Protein AF-D2PC09-F1 (afdb_monomer_lite)

pLDDT: mean 84.01, std 18.78, range [34.88, 98.19]

Structure (mmCIF, N/CA/C/O backbone):
data_AF-D2PC09-F1
#
_entry.id   AF-D2PC09-F1
#
loop_
_atom_site.group_PDB
_atom_site.id
_atom_site.type_symbol
_atom_site.label_atom_id
_atom_site.label_alt_id
_atom_site.label_comp_id
_atom_site.label_asym_id
_atom_site.label_entity_id
_atom_site.label_seq_id
_atom_site.pdbx_PDB_ins_code
_atom_site.Cartn_x
_atom_site.Cartn_y
_atom_site.Cartn_z
_atom_site.occupancy
_atom_site.B_iso_or_equiv
_atom_site.auth_seq_id
_atom_site.auth_comp_id
_atom_site.auth_asym_id
_atom_site.auth_atom_id
_atom_site.pdbx_PDB_model_num
ATOM 1 N N . MET A 1 1 ? -23.941 17.014 12.888 1.00 34.88 1 MET A N 1
ATOM 2 C CA . MET A 1 1 ? -24.410 15.648 12.583 1.00 34.88 1 MET A CA 1
ATOM 3 C C . MET A 1 1 ? -23.163 14.828 12.318 1.00 34.88 1 MET A C 1
ATOM 5 O O . MET A 1 1 ? -22.487 15.114 11.341 1.00 34.88 1 MET A O 1
ATOM 9 N N . ALA A 1 2 ? -22.780 13.942 13.237 1.00 39.94 2 ALA A N 1
ATOM 10 C CA . 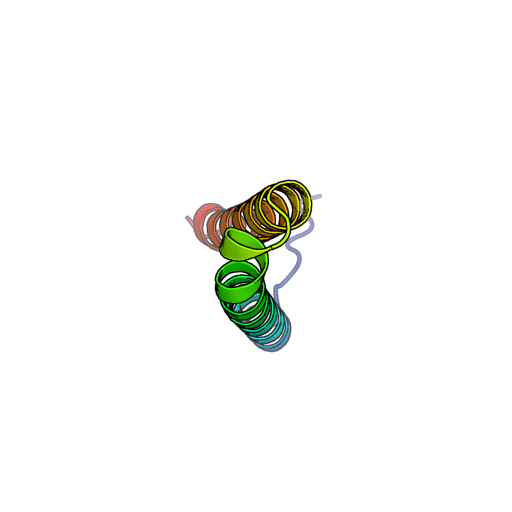ALA A 1 2 ? -21.669 13.027 13.003 1.00 39.94 2 ALA A CA 1
ATOM 11 C C . ALA A 1 2 ? -22.202 11.901 12.112 1.00 39.94 2 ALA A C 1
ATOM 13 O O . ALA A 1 2 ? -23.048 11.123 12.545 1.00 39.94 2 ALA A O 1
ATOM 14 N N . ASN A 1 3 ? -21.787 11.881 10.846 1.00 37.50 3 ASN A N 1
ATOM 15 C CA . ASN A 1 3 ? -22.005 10.727 9.983 1.00 37.50 3 ASN A CA 1
ATOM 16 C C . ASN A 1 3 ? -21.031 9.651 10.466 1.00 37.50 3 ASN A C 1
ATOM 18 O O . ASN A 1 3 ? -19.874 9.649 10.057 1.00 37.50 3 ASN A O 1
ATOM 22 N N . SER A 1 4 ? -21.470 8.762 11.356 1.00 43.62 4 SER A N 1
ATOM 23 C CA . SER A 1 4 ? -20.759 7.506 11.571 1.00 43.62 4 SER A CA 1
ATOM 24 C C . SER A 1 4 ? -20.955 6.684 10.300 1.00 43.62 4 SER A C 1
ATOM 26 O O . SER A 1 4 ? -21.983 6.024 10.133 1.00 43.62 4 SER A O 1
ATOM 28 N N . VAL A 1 5 ? -20.025 6.800 9.351 1.00 53.84 5 VAL A N 1
ATOM 29 C CA . VAL A 1 5 ? -19.946 5.861 8.233 1.00 53.84 5 VAL A CA 1
ATOM 30 C C . VAL A 1 5 ? -19.655 4.513 8.871 1.00 53.84 5 VAL A C 1
ATOM 32 O O . VAL A 1 5 ? -18.547 4.249 9.320 1.00 53.84 5 VAL A O 1
ATOM 35 N N . GLN A 1 6 ? -20.693 3.699 9.013 1.00 51.69 6 GLN A N 1
ATOM 36 C CA . GLN A 1 6 ? -20.577 2.367 9.569 1.00 51.69 6 GLN A CA 1
ATOM 37 C C . GLN A 1 6 ? -19.801 1.543 8.541 1.00 51.69 6 GLN A C 1
ATOM 39 O O . GLN A 1 6 ? -20.354 1.129 7.523 1.00 51.69 6 GLN A O 1
ATOM 44 N N . VAL A 1 7 ? -18.492 1.399 8.748 1.00 57.12 7 VAL A N 1
ATOM 45 C CA . VAL A 1 7 ? -17.645 0.566 7.895 1.00 57.12 7 VAL A CA 1
ATOM 46 C C . VAL A 1 7 ? -18.153 -0.861 8.024 1.00 57.12 7 VAL A C 1
ATOM 48 O O . VAL A 1 7 ? -18.102 -1.453 9.103 1.00 57.12 7 VAL A O 1
ATOM 51 N N . SER A 1 8 ? -18.707 -1.402 6.940 1.00 68.44 8 SER A N 1
ATOM 52 C CA . SER A 1 8 ? -19.046 -2.817 6.896 1.00 68.44 8 SER A CA 1
ATOM 53 C C . SER A 1 8 ? -17.748 -3.623 6.975 1.00 68.44 8 SER A C 1
ATOM 55 O O . SER A 1 8 ? -16.706 -3.214 6.460 1.00 68.44 8 SER A O 1
ATOM 57 N N . SER A 1 9 ? -17.796 -4.796 7.604 1.00 67.31 9 SER A N 1
ATOM 58 C CA . SER A 1 9 ? -16.667 -5.734 7.605 1.00 67.31 9 SER A CA 1
ATOM 59 C C . SER A 1 9 ? -16.194 -6.084 6.188 1.00 67.31 9 SER A C 1
ATOM 61 O O . SER A 1 9 ? -15.030 -6.409 5.998 1.00 67.31 9 SER A O 1
ATOM 63 N N . GLU A 1 10 ? -17.082 -5.983 5.197 1.00 74.19 10 GLU A N 1
ATOM 64 C CA . GLU A 1 10 ? -16.780 -6.163 3.774 1.00 74.19 10 GLU A CA 1
ATOM 65 C C . GLU A 1 10 ? -15.862 -5.051 3.243 1.00 74.19 10 GLU A C 1
ATOM 67 O O . GLU A 1 10 ? -14.827 -5.357 2.660 1.00 74.19 10 GLU A O 1
ATOM 72 N N . ASN A 1 11 ? -16.142 -3.779 3.553 1.00 79.31 11 ASN A N 1
ATOM 73 C CA . ASN A 1 11 ? -15.281 -2.657 3.155 1.00 79.31 11 ASN A CA 1
ATOM 74 C C . ASN A 1 11 ? -13.875 -2.760 3.772 1.00 79.31 11 ASN A C 1
ATOM 76 O O . ASN A 1 11 ? -12.888 -2.380 3.147 1.00 79.31 11 ASN A O 1
ATOM 80 N N . LEU A 1 12 ? -13.768 -3.279 5.001 1.00 87.00 12 LEU A N 1
ATOM 81 C CA . LEU A 1 12 ? -12.474 -3.506 5.650 1.00 87.00 12 LEU A CA 1
ATOM 82 C C . LEU A 1 12 ? -11.645 -4.554 4.895 1.00 87.00 12 LEU A C 1
ATOM 84 O O . LEU A 1 12 ? -10.449 -4.356 4.683 1.00 87.00 12 LEU A O 1
ATOM 88 N N . VAL A 1 13 ? -12.278 -5.656 4.489 1.00 89.81 13 VAL A N 1
ATOM 89 C CA . VAL A 1 13 ? -11.620 -6.729 3.731 1.00 89.81 13 VAL A CA 1
ATOM 90 C C . VAL A 1 13 ? -11.153 -6.217 2.369 1.00 89.81 13 VAL A C 1
ATOM 92 O O . VAL A 1 13 ? -9.998 -6.431 2.017 1.00 89.81 13 VAL A O 1
ATOM 95 N N . GLU A 1 14 ? -11.983 -5.452 1.658 1.00 92.12 14 GLU A N 1
ATOM 96 C CA . GLU A 1 14 ? -11.610 -4.861 0.364 1.00 92.12 14 GLU A CA 1
ATOM 97 C C . GLU A 1 14 ? -10.381 -3.943 0.461 1.00 92.12 14 GLU A C 1
ATOM 99 O O . GLU A 1 14 ? -9.510 -3.957 -0.412 1.00 92.12 14 GLU A O 1
ATOM 104 N N . ILE A 1 15 ? -10.267 -3.162 1.539 1.00 92.88 15 ILE A N 1
ATOM 105 C CA . ILE A 1 15 ? -9.112 -2.282 1.758 1.00 92.88 15 ILE A CA 1
ATOM 106 C C . ILE A 1 15 ? -7.850 -3.092 2.070 1.00 92.88 15 ILE A C 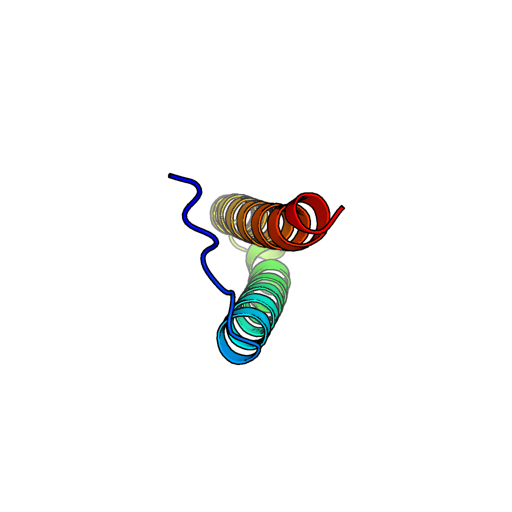1
ATOM 108 O O . ILE A 1 15 ? -6.769 -2.759 1.578 1.00 92.88 15 ILE A O 1
ATOM 112 N N . LEU A 1 16 ? -7.968 -4.164 2.857 1.00 93.88 16 LEU A N 1
ATOM 113 C CA . LEU A 1 16 ? -6.846 -5.063 3.137 1.00 93.88 16 LEU A CA 1
ATOM 114 C C . LEU A 1 16 ? -6.358 -5.764 1.862 1.00 93.88 16 LEU A C 1
ATOM 116 O O . LEU A 1 16 ? -5.148 -5.828 1.632 1.00 93.88 16 LEU A O 1
ATOM 120 N N . ASP A 1 17 ? -7.279 -6.208 1.007 1.00 96.62 17 ASP A N 1
ATOM 121 C CA . ASP A 1 17 ? -6.958 -6.794 -0.296 1.00 96.62 17 ASP A CA 1
ATOM 122 C C . ASP A 1 17 ? -6.260 -5.775 -1.207 1.00 96.62 17 ASP A C 1
ATOM 124 O O . ASP A 1 17 ? -5.237 -6.080 -1.824 1.00 96.62 17 ASP A O 1
ATOM 128 N N . ALA A 1 18 ? -6.743 -4.530 -1.249 1.00 97.12 18 ALA A N 1
ATOM 129 C CA . ALA A 1 18 ? -6.099 -3.463 -2.010 1.00 97.12 18 ALA A CA 1
ATOM 130 C C . ALA A 1 18 ? -4.659 -3.199 -1.531 1.00 97.12 18 ALA A C 1
ATOM 132 O O . ALA A 1 18 ? -3.739 -3.124 -2.349 1.00 97.12 18 ALA A O 1
ATOM 133 N N . ILE A 1 19 ? -4.433 -3.120 -0.214 1.00 97.75 19 ILE A N 1
ATOM 134 C CA . ILE A 1 19 ? -3.090 -2.971 0.375 1.00 97.75 19 ILE A CA 1
ATOM 135 C C . ILE A 1 19 ? -2.192 -4.155 -0.004 1.00 97.75 19 ILE A C 1
ATOM 137 O O . ILE A 1 19 ? -1.018 -3.958 -0.338 1.00 97.75 19 ILE A O 1
ATOM 141 N N . TYR A 1 20 ? -2.724 -5.379 0.025 1.00 97.62 20 TYR A N 1
ATOM 142 C CA . TYR A 1 20 ? -1.996 -6.576 -0.388 1.00 97.62 20 TYR A CA 1
ATOM 143 C C . TYR A 1 20 ? -1.540 -6.482 -1.851 1.00 97.62 20 TYR A C 1
ATOM 145 O O . TYR A 1 20 ? -0.347 -6.618 -2.131 1.00 97.62 20 TYR A O 1
ATOM 153 N N . TYR A 1 21 ? -2.447 -6.169 -2.779 1.00 98.19 21 TYR A N 1
ATOM 154 C CA . TYR A 1 21 ? -2.104 -6.061 -4.199 1.00 98.19 21 TYR A CA 1
ATOM 155 C C . TYR A 1 21 ? -1.151 -4.903 -4.502 1.00 98.19 21 TYR A C 1
ATOM 157 O O . TYR A 1 21 ? -0.272 -5.046 -5.354 1.00 98.19 21 TYR A O 1
ATOM 165 N N . ILE A 1 22 ? -1.262 -3.782 -3.783 1.00 98.12 22 ILE A N 1
ATOM 166 C CA . ILE A 1 22 ? -0.291 -2.687 -3.885 1.00 98.12 22 ILE A CA 1
ATOM 167 C C . ILE A 1 22 ? 1.102 -3.169 -3.469 1.00 98.12 22 ILE A C 1
ATOM 169 O O . ILE A 1 22 ? 2.067 -2.906 -4.184 1.00 98.12 22 ILE A O 1
ATOM 173 N N . ASN A 1 23 ? 1.228 -3.919 -2.368 1.00 97.19 23 ASN A N 1
ATOM 174 C CA . ASN A 1 23 ? 2.519 -4.477 -1.954 1.00 97.19 23 ASN A CA 1
ATOM 175 C C . ASN A 1 23 ? 3.105 -5.432 -3.007 1.00 97.19 23 ASN A C 1
ATOM 177 O O . ASN A 1 23 ? 4.307 -5.376 -3.267 1.00 97.19 23 ASN A O 1
ATOM 181 N N . GLU A 1 24 ? 2.289 -6.279 -3.640 1.00 97.50 24 GLU A N 1
ATOM 182 C CA . GLU A 1 24 ? 2.759 -7.140 -4.735 1.00 97.50 24 GLU A CA 1
ATOM 183 C C . GLU A 1 24 ? 3.226 -6.322 -5.949 1.00 97.50 24 GLU A C 1
ATOM 185 O O . GLU A 1 24 ? 4.290 -6.595 -6.507 1.00 97.50 24 GLU A O 1
ATOM 190 N N . ALA A 1 25 ? 2.494 -5.267 -6.319 1.00 97.00 25 ALA A N 1
ATOM 191 C CA . ALA A 1 25 ? 2.888 -4.372 -7.404 1.00 97.00 25 ALA A CA 1
ATOM 192 C C . ALA A 1 25 ? 4.188 -3.608 -7.090 1.00 97.00 25 ALA A C 1
ATOM 194 O O . ALA A 1 25 ? 5.047 -3.471 -7.963 1.00 97.00 25 ALA A O 1
ATOM 195 N N . MET A 1 26 ? 4.373 -3.158 -5.844 1.00 97.12 26 MET A N 1
ATOM 196 C CA . MET A 1 26 ? 5.578 -2.449 -5.398 1.00 97.12 26 MET A CA 1
ATOM 197 C C . MET A 1 26 ? 6.843 -3.299 -5.548 1.00 97.12 26 MET A C 1
ATOM 199 O O . MET A 1 26 ? 7.852 -2.777 -6.014 1.00 97.12 26 MET A O 1
ATOM 203 N N . LYS A 1 27 ? 6.789 -4.601 -5.222 1.00 95.31 27 LYS A N 1
ATOM 204 C CA . LYS A 1 27 ? 7.935 -5.525 -5.375 1.00 95.31 27 LYS A CA 1
ATOM 205 C C . LYS A 1 27 ? 8.464 -5.567 -6.807 1.00 95.31 27 LYS A C 1
ATOM 207 O O . LYS A 1 27 ? 9.658 -5.745 -7.026 1.00 95.31 27 LYS A O 1
ATOM 212 N N . ILE A 1 28 ? 7.567 -5.426 -7.781 1.00 94.62 28 ILE A N 1
ATOM 213 C CA . ILE A 1 28 ? 7.930 -5.363 -9.195 1.00 94.62 28 ILE A CA 1
ATOM 214 C C . ILE A 1 28 ? 8.406 -3.942 -9.520 1.00 94.62 28 ILE A C 1
ATOM 216 O O . ILE A 1 28 ? 9.505 -3.767 -10.038 1.00 94.62 28 ILE A O 1
ATOM 220 N N . ALA A 1 29 ? 7.617 -2.920 -9.179 1.00 94.81 29 ALA A N 1
ATOM 221 C CA . ALA A 1 29 ? 7.886 -1.528 -9.538 1.00 94.81 29 ALA A CA 1
ATOM 222 C C . ALA A 1 29 ? 9.236 -1.003 -9.019 1.00 94.81 29 ALA A C 1
ATOM 224 O O . ALA A 1 29 ? 9.906 -0.275 -9.747 1.00 94.81 29 ALA A O 1
ATOM 225 N N . GLU A 1 30 ? 9.674 -1.421 -7.824 1.00 91.31 30 GLU A N 1
ATOM 226 C CA . GLU A 1 30 ? 10.952 -1.008 -7.217 1.00 91.31 30 GLU A CA 1
ATOM 227 C C . GLU A 1 30 ? 12.153 -1.225 -8.155 1.00 91.31 30 GLU A C 1
ATOM 229 O O . GLU A 1 30 ? 13.098 -0.440 -8.153 1.00 91.31 30 GLU A O 1
ATOM 234 N N . SER A 1 31 ? 12.095 -2.260 -9.000 1.00 90.81 31 SER A N 1
ATOM 235 C CA . SER A 1 31 ? 13.183 -2.625 -9.915 1.00 90.81 31 SER A CA 1
ATOM 236 C C . SER A 1 31 ? 13.088 -1.996 -11.310 1.00 90.81 31 SER A C 1
ATOM 238 O O . SER A 1 31 ? 14.087 -1.984 -12.028 1.00 90.81 31 SER A O 1
ATOM 240 N N . TYR A 1 32 ? 11.915 -1.504 -11.727 1.00 91.62 32 TYR A N 1
ATOM 241 C CA . TYR A 1 32 ? 11.660 -1.120 -13.127 1.00 91.62 32 TYR A CA 1
ATOM 242 C C . TYR A 1 32 ? 11.168 0.316 -13.308 1.00 91.62 32 TYR A C 1
ATOM 244 O O . TYR A 1 32 ? 11.472 0.934 -14.327 1.00 91.62 32 TYR A O 1
ATOM 252 N N . ASP A 1 33 ? 10.411 0.849 -12.350 1.00 95.12 33 ASP A N 1
ATOM 253 C CA . ASP A 1 33 ? 9.815 2.178 -12.438 1.00 95.12 33 ASP A CA 1
ATOM 254 C C . ASP A 1 33 ? 9.735 2.823 -11.041 1.00 95.12 33 ASP A C 1
ATOM 256 O O . ASP A 1 33 ? 8.759 2.631 -10.303 1.00 95.12 33 ASP A O 1
ATOM 260 N N . PRO A 1 34 ? 10.748 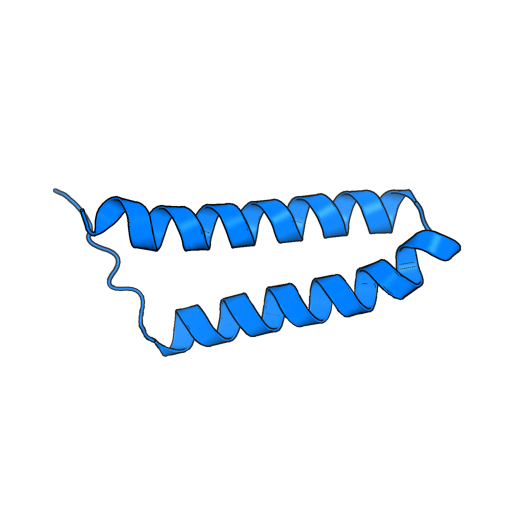3.632 -10.674 1.00 94.12 34 PRO A N 1
ATOM 261 C CA . PRO A 1 34 ? 10.772 4.344 -9.400 1.00 94.12 34 PRO A CA 1
ATOM 262 C C . PRO A 1 34 ? 9.570 5.275 -9.199 1.00 94.12 34 PRO A C 1
ATOM 264 O O . PRO A 1 34 ? 9.153 5.495 -8.062 1.00 94.12 34 PRO A O 1
ATOM 267 N N . LYS A 1 35 ? 8.990 5.819 -10.280 1.00 96.50 35 LYS A N 1
ATOM 268 C CA . LYS A 1 35 ? 7.833 6.712 -10.177 1.00 96.50 35 LYS A CA 1
ATOM 269 C C . LYS A 1 35 ? 6.568 5.924 -9.864 1.00 96.50 35 LYS A C 1
ATOM 271 O O . LYS A 1 35 ? 5.784 6.351 -9.017 1.00 96.50 35 LYS A O 1
ATOM 276 N N . ALA A 1 36 ? 6.384 4.769 -10.499 1.00 96.31 36 ALA A N 1
ATOM 277 C CA . ALA A 1 36 ? 5.299 3.859 -10.152 1.00 96.31 36 ALA A CA 1
ATOM 278 C C . ALA A 1 36 ? 5.424 3.371 -8.700 1.00 96.31 36 ALA A C 1
ATOM 280 O O . ALA A 1 36 ? 4.430 3.357 -7.977 1.00 96.31 36 ALA A O 1
ATOM 281 N N . PHE A 1 37 ? 6.637 3.041 -8.243 1.00 97.50 37 PHE A N 1
ATOM 282 C CA . PHE A 1 37 ? 6.886 2.648 -6.852 1.00 97.50 37 PHE A CA 1
ATOM 283 C C . PHE A 1 37 ? 6.500 3.747 -5.846 1.00 97.50 37 PHE A C 1
ATOM 285 O O . PHE A 1 37 ? 5.851 3.461 -4.837 1.00 97.50 37 PHE A O 1
ATOM 292 N N . GLU A 1 38 ? 6.855 5.006 -6.126 1.00 97.56 38 GLU A N 1
ATOM 293 C CA . GLU A 1 38 ? 6.480 6.163 -5.299 1.00 97.56 38 GLU A CA 1
ATOM 294 C C . GLU A 1 38 ? 4.952 6.315 -5.206 1.00 97.56 38 GLU A C 1
ATOM 296 O O . GLU A 1 38 ? 4.404 6.421 -4.109 1.00 97.56 38 GLU A O 1
ATOM 301 N N . LEU A 1 39 ? 4.249 6.262 -6.343 1.00 98.19 39 LEU A N 1
ATOM 302 C CA . LEU A 1 39 ? 2.788 6.391 -6.392 1.00 98.19 39 LEU A CA 1
ATOM 303 C C . LEU A 1 39 ? 2.075 5.250 -5.652 1.00 98.19 39 LEU A C 1
ATOM 305 O O . LEU A 1 39 ? 1.111 5.485 -4.925 1.00 98.19 39 LEU A O 1
ATOM 309 N N . LEU A 1 40 ? 2.563 4.017 -5.803 1.00 98.19 40 LEU A N 1
ATOM 310 C CA . LEU A 1 40 ? 2.046 2.855 -5.077 1.00 98.19 40 LEU A CA 1
ATOM 311 C C . LEU A 1 40 ? 2.277 2.987 -3.566 1.00 98.19 40 LEU A C 1
ATOM 313 O O . LEU A 1 40 ? 1.386 2.671 -2.778 1.00 98.19 40 LEU A O 1
ATOM 317 N N . SER A 1 41 ? 3.436 3.508 -3.156 1.00 97.69 41 SER A N 1
ATOM 318 C CA . SER A 1 41 ? 3.739 3.769 -1.744 1.00 97.69 41 SER A CA 1
ATOM 319 C C . SER A 1 41 ? 2.756 4.774 -1.139 1.00 97.69 41 SER A C 1
ATOM 321 O O . SER A 1 41 ? 2.172 4.495 -0.095 1.00 97.69 41 SER A O 1
ATOM 323 N N . GLN A 1 42 ? 2.494 5.884 -1.836 1.00 98.12 42 GLN A N 1
ATOM 324 C CA . GLN A 1 42 ? 1.535 6.912 -1.405 1.00 98.12 42 GLN A CA 1
ATOM 325 C C . GLN A 1 42 ? 0.101 6.372 -1.309 1.00 98.12 42 GLN A C 1
ATOM 327 O O . GLN A 1 42 ? -0.628 6.679 -0.361 1.00 98.12 42 GLN A O 1
ATOM 332 N N . ALA A 1 43 ? -0.312 5.541 -2.271 1.00 97.81 43 ALA A N 1
ATOM 333 C CA . ALA A 1 43 ? -1.623 4.897 -2.246 1.00 97.81 43 ALA A CA 1
ATOM 334 C C . ALA A 1 43 ? -1.766 3.958 -1.037 1.00 97.81 43 ALA A C 1
ATOM 336 O O . ALA A 1 43 ? -2.778 4.002 -0.337 1.00 97.81 43 ALA A O 1
ATOM 337 N N . LYS A 1 44 ? -0.736 3.151 -0.751 1.00 97.69 44 LYS A N 1
ATOM 338 C CA . LYS A 1 44 ? -0.704 2.273 0.425 1.00 97.69 44 LYS A CA 1
ATOM 339 C C . LYS A 1 44 ? -0.808 3.061 1.728 1.00 97.69 44 LYS A C 1
ATOM 341 O O . LYS A 1 44 ? -1.611 2.698 2.580 1.00 97.69 44 LYS A O 1
ATOM 346 N N . GLU A 1 45 ? -0.010 4.117 1.881 1.00 97.31 45 GLU A N 1
ATOM 347 C CA . GLU A 1 45 ? -0.022 4.970 3.077 1.00 97.31 45 GLU A CA 1
ATOM 348 C C . GLU A 1 45 ? -1.406 5.581 3.307 1.00 97.31 45 GLU A C 1
ATOM 350 O O . GLU A 1 45 ? -1.942 5.476 4.406 1.00 97.31 45 GLU A O 1
ATOM 355 N N . SER A 1 46 ? -2.048 6.086 2.250 1.00 95.75 46 SER A N 1
ATOM 356 C CA . SER A 1 46 ? -3.401 6.654 2.334 1.00 95.75 46 SER A CA 1
ATOM 357 C C . SER A 1 46 ? -4.447 5.637 2.817 1.00 95.75 46 SER A C 1
ATOM 359 O O . SER A 1 46 ? -5.322 5.973 3.615 1.00 95.75 46 SER A O 1
ATOM 361 N N . LEU A 1 47 ? -4.366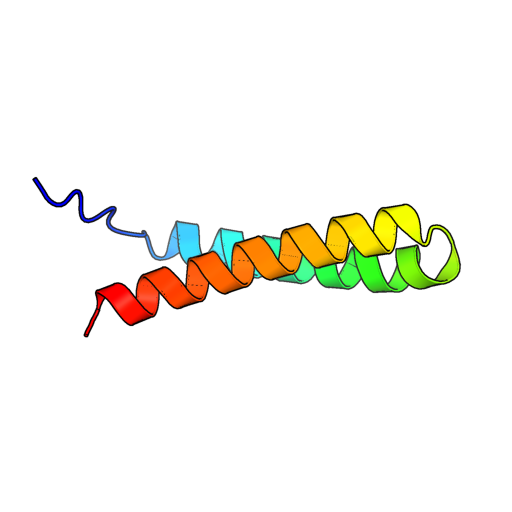 4.384 2.354 1.00 95.06 47 LEU A N 1
ATOM 362 C CA . LEU A 1 47 ? -5.272 3.315 2.793 1.00 95.06 47 LEU A CA 1
ATOM 363 C C . LEU A 1 47 ? -5.000 2.892 4.241 1.00 95.06 47 LEU A C 1
ATOM 365 O O . LEU A 1 47 ? -5.941 2.655 4.995 1.00 95.06 47 LEU A O 1
ATOM 369 N N . VAL A 1 48 ? -3.732 2.826 4.650 1.00 94.25 48 VAL A N 1
ATOM 370 C CA . VAL A 1 48 ? -3.352 2.531 6.039 1.00 94.25 48 VAL A CA 1
ATOM 371 C C . VAL A 1 48 ? -3.836 3.633 6.981 1.00 94.25 48 VAL A C 1
ATOM 373 O O . VAL A 1 48 ? -4.428 3.327 8.015 1.00 94.25 48 VAL A O 1
ATOM 376 N N . ASP A 1 49 ? -3.662 4.901 6.612 1.00 92.06 49 ASP A N 1
ATOM 377 C CA . ASP A 1 49 ? -4.149 6.039 7.393 1.00 92.06 49 ASP A CA 1
ATOM 378 C C . ASP A 1 49 ? -5.673 6.020 7.535 1.00 92.06 49 ASP A C 1
ATOM 380 O O . ASP A 1 49 ? -6.200 6.275 8.622 1.00 92.06 49 ASP A O 1
ATOM 384 N N . TYR A 1 50 ? -6.387 5.652 6.467 1.00 89.50 50 TYR A N 1
ATOM 385 C CA . TYR A 1 50 ? -7.828 5.438 6.529 1.00 89.50 50 TYR A CA 1
ATOM 386 C C . TYR A 1 50 ? -8.194 4.320 7.514 1.00 89.50 50 TYR A C 1
ATOM 388 O O . TYR A 1 50 ? -9.074 4.514 8.347 1.00 89.50 50 TYR A O 1
ATOM 396 N N . LEU A 1 51 ? -7.508 3.173 7.486 1.00 89.12 51 LEU A N 1
ATOM 397 C CA . LEU A 1 51 ? -7.760 2.094 8.449 1.00 89.12 51 LEU A CA 1
ATOM 398 C C . LEU A 1 51 ? -7.505 2.537 9.895 1.00 89.12 51 LEU A C 1
ATOM 400 O O . LEU A 1 51 ? -8.289 2.215 10.786 1.00 89.12 51 LEU A O 1
ATOM 404 N N . ILE A 1 52 ? -6.437 3.302 10.132 1.00 87.69 52 ILE A N 1
ATOM 405 C CA . ILE A 1 52 ? -6.114 3.842 11.457 1.00 87.69 52 ILE A CA 1
ATOM 406 C C . ILE A 1 52 ? -7.209 4.800 11.939 1.00 87.69 52 ILE A C 1
ATOM 408 O O . ILE A 1 52 ? -7.559 4.761 13.121 1.00 87.69 52 ILE A O 1
ATOM 412 N N . SER A 1 53 ? -7.764 5.649 11.064 1.00 84.81 53 SER A N 1
ATOM 413 C CA . SER A 1 53 ? -8.835 6.576 11.456 1.00 84.81 53 SER A CA 1
ATOM 414 C C . SER A 1 53 ? -10.100 5.843 11.901 1.00 84.81 53 SER A C 1
ATOM 416 O O . SER A 1 53 ? -10.706 6.245 12.889 1.00 84.81 53 SER A O 1
ATOM 418 N N . GLN A 1 54 ? -10.424 4.702 11.282 1.00 81.31 54 GLN A N 1
ATOM 419 C CA . GLN A 1 54 ? -11.576 3.888 11.690 1.00 81.31 54 GLN A CA 1
ATOM 420 C C . GLN A 1 54 ? -11.438 3.309 13.104 1.00 81.31 54 GLN A C 1
ATOM 422 O O . GLN A 1 54 ? -12.441 3.066 13.769 1.00 81.31 54 GLN A O 1
ATOM 427 N N . VAL A 1 55 ? -10.206 3.078 13.569 1.00 75.12 55 VAL A N 1
ATOM 428 C CA . VAL A 1 55 ? -9.941 2.587 14.931 1.00 75.12 55 VAL A CA 1
ATOM 429 C C . VAL A 1 55 ? -9.901 3.739 15.937 1.00 75.12 55 VAL A C 1
ATOM 431 O O . VAL A 1 55 ? 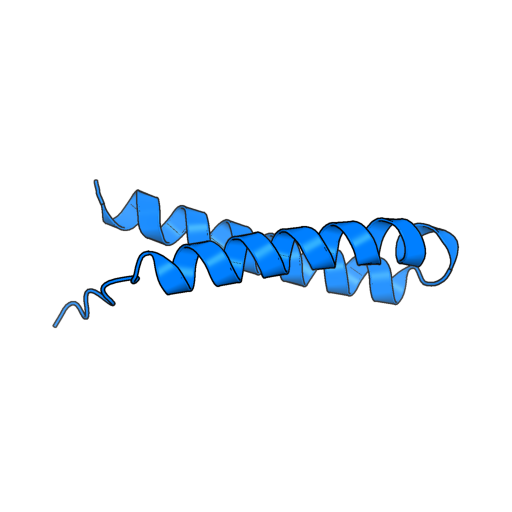-10.395 3.588 17.049 1.00 75.12 55 VAL A O 1
ATOM 434 N N . LYS A 1 56 ? -9.342 4.896 15.558 1.00 63.00 56 LYS A N 1
ATOM 435 C CA . LYS A 1 56 ? -9.257 6.079 16.435 1.00 63.00 56 LYS A CA 1
ATOM 436 C C . LYS A 1 56 ? -10.608 6.734 16.710 1.00 63.00 56 LYS A C 1
ATOM 438 O O . LYS A 1 56 ? -10.787 7.269 17.793 1.00 63.00 56 LYS A O 1
ATOM 443 N N . ASP A 1 57 ? -11.548 6.660 15.772 1.00 55.28 57 ASP A N 1
ATOM 444 C CA . ASP A 1 57 ? -12.920 7.143 15.974 1.00 55.28 57 ASP A CA 1
ATOM 445 C C . ASP A 1 57 ? -13.757 6.210 16.884 1.00 55.28 57 ASP A C 1
ATOM 447 O O . ASP A 1 57 ? -14.928 6.488 17.146 1.00 55.28 57 ASP A O 1
ATOM 451 N N . TYR A 1 58 ? -13.176 5.096 17.354 1.00 49.81 58 TYR A N 1
ATOM 452 C CA . TYR A 1 58 ? -13.821 4.109 18.226 1.00 49.81 58 TYR A CA 1
ATOM 453 C C . TYR A 1 58 ? -13.487 4.289 19.728 1.00 49.81 58 TYR A C 1
ATOM 455 O O . TYR A 1 58 ? -14.141 3.650 20.555 1.00 49.81 58 TYR A O 1
ATOM 463 N N . GLU A 1 59 ? -12.501 5.130 20.087 1.00 45.47 59 GLU A N 1
ATOM 464 C CA . GLU A 1 59 ? -12.166 5.525 21.480 1.00 45.47 59 GLU A CA 1
ATOM 465 C C . GLU A 1 59 ? -12.926 6.783 21.934 1.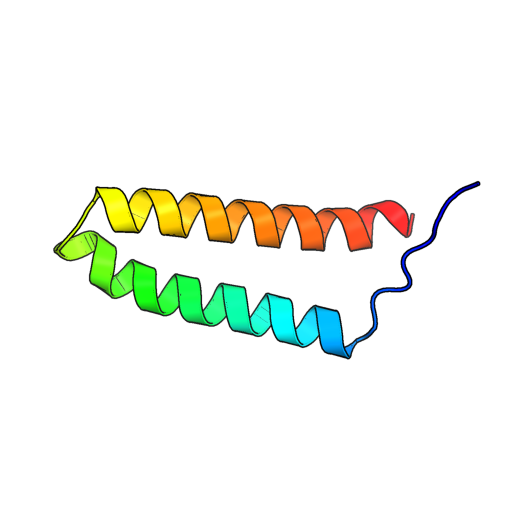00 45.47 59 GLU A C 1
ATOM 467 O O . GLU A 1 59 ? -13.358 6.806 23.112 1.00 45.47 59 GLU A O 1
#

Foldseek 3Di:
DDPPPPCDPVNVVVLVVLLVVLVVVLVVCVVPPVVSNVVSVVVNVVSVVVVVVNVVVVD

Secondary structure (DSSP, 8-state):
--------HHHHHHHHHHHHHHHHHHHHHHHH-HHHHHHHHHHHHHHHHHHHHHHHTT-

Radius of gyration: 14.12 Å; chains: 1; bounding box: 38×23×35 Å

Sequence (59 aa):
MANSVQVSSENLVEILDAIYYINEAMKIAESYDPKAFELLSQAKESLVDYLISQVKDYE

Organism: Saccharolobus islandicus (strain L.D.8.5 / Lassen #2) (NCBI:txid425944)